Protein AF-A0A919ZD95-F1 (afdb_monomer)

Sequence (129 aa):
MSDLFKKAVSLGLGLTLVSKEKVESVVGDLVKRGELAPSESKALIDKLMERGNEEQTSFKKMIEGQVEKVLIDLGVPTKTDVNRLNMRIEELEQKLSALEASQPAKQPETPILTSTPEIEQPPKGNEIE

pLDDT: mean 77.45, std 17.86, range [36.59, 94.5]

Foldseek 3Di:
DVVVVVVVVVVVVVVVPPDLVVLLVVLVVCVVVVVDPPVCSVVVSVVCVVVVVVVVVVVVVVVVVVVVVVCVVVVNDDPVRVVVVVVVVVVVVVVVVVVVVVDPPPDPDDDDDDDDDDDDDDDDDDDDD

Mean predicted aligned error: 15.97 Å

Structure (mmCIF, N/CA/C/O backbone):
data_AF-A0A919ZD95-F1
#
_entry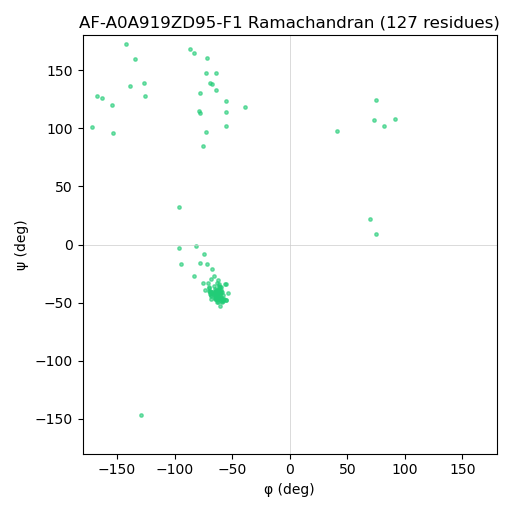.id   AF-A0A919ZD95-F1
#
loop_
_atom_site.group_PDB
_atom_site.id
_atom_site.type_symbol
_atom_site.label_atom_id
_atom_site.label_alt_id
_atom_site.label_comp_id
_atom_site.label_asym_id
_atom_site.label_entity_id
_atom_site.label_seq_id
_atom_site.pdbx_PDB_ins_code
_atom_site.Cartn_x
_atom_site.Cartn_y
_atom_site.Cartn_z
_atom_site.occupancy
_atom_site.B_iso_or_equiv
_atom_site.auth_seq_id
_atom_site.auth_comp_id
_atom_site.auth_asym_id
_atom_site.auth_atom_id
_atom_site.pdbx_PDB_model_num
ATOM 1 N N . MET A 1 1 ? -9.936 -24.433 -4.728 1.00 61.66 1 MET A N 1
ATOM 2 C CA . MET A 1 1 ? -9.935 -23.110 -4.056 1.00 61.66 1 MET A CA 1
ATOM 3 C C . MET A 1 1 ? -8.587 -22.800 -3.396 1.00 61.66 1 MET A C 1
ATOM 5 O O . MET A 1 1 ? -8.028 -21.750 -3.678 1.00 61.66 1 MET A O 1
ATOM 9 N N . SER A 1 2 ? -8.018 -23.703 -2.586 1.00 79.69 2 SER A N 1
ATOM 10 C CA . SER A 1 2 ? -6.726 -23.504 -1.893 1.00 79.69 2 SER A CA 1
ATOM 11 C C . SER A 1 2 ? -5.523 -23.265 -2.820 1.00 79.69 2 SER A C 1
ATOM 13 O O . SER A 1 2 ? -4.672 -22.440 -2.499 1.00 79.69 2 SER A O 1
ATOM 15 N N . ASP A 1 3 ? -5.458 -23.923 -3.981 1.00 84.81 3 ASP A N 1
ATOM 16 C CA . ASP A 1 3 ? -4.353 -23.731 -4.936 1.00 84.81 3 ASP A CA 1
ATOM 17 C C . ASP A 1 3 ? -4.338 -22.353 -5.594 1.00 84.81 3 ASP A C 1
ATOM 19 O O . ASP A 1 3 ? -3.269 -21.845 -5.926 1.00 84.81 3 ASP A O 1
ATOM 23 N N . LEU A 1 4 ? -5.504 -21.724 -5.759 1.00 84.38 4 LEU A N 1
ATOM 24 C CA . LEU A 1 4 ? -5.596 -20.383 -6.331 1.00 84.38 4 LEU A CA 1
ATOM 25 C C . LEU A 1 4 ? -5.111 -19.336 -5.326 1.00 84.38 4 LEU A C 1
ATOM 27 O O . LEU A 1 4 ? -4.375 -18.433 -5.701 1.00 84.38 4 LEU A O 1
ATOM 31 N N . PHE A 1 5 ? -5.435 -19.517 -4.041 1.00 84.56 5 PHE A N 1
ATOM 32 C CA . PHE A 1 5 ? -4.903 -18.693 -2.954 1.00 84.56 5 PHE A CA 1
ATOM 33 C C . PHE A 1 5 ? -3.389 -18.871 -2.799 1.00 84.56 5 PHE A C 1
ATOM 35 O O . PHE A 1 5 ? -2.662 -17.887 -2.753 1.00 84.56 5 PHE A O 1
ATOM 42 N N . LYS A 1 6 ? -2.887 -20.114 -2.805 1.00 81.81 6 LYS A N 1
ATOM 43 C CA . LYS A 1 6 ? -1.439 -20.380 -2.767 1.00 81.81 6 LYS A CA 1
ATOM 44 C C . LYS A 1 6 ? -0.723 -19.757 -3.961 1.00 81.81 6 LYS A C 1
ATOM 46 O O . LYS A 1 6 ? 0.263 -19.064 -3.758 1.00 81.81 6 LYS A O 1
ATOM 51 N N . LYS A 1 7 ? -1.241 -19.929 -5.185 1.00 79.62 7 LYS A N 1
ATOM 52 C CA . LYS A 1 7 ? -0.687 -19.275 -6.381 1.00 79.62 7 LYS A CA 1
ATOM 53 C C . LYS A 1 7 ? -0.748 -17.755 -6.286 1.00 79.62 7 LYS A C 1
ATOM 55 O O . LYS A 1 7 ? 0.229 -17.116 -6.650 1.00 79.62 7 LYS A O 1
ATOM 60 N N . ALA A 1 8 ? -1.839 -17.182 -5.781 1.00 81.56 8 ALA A N 1
ATOM 61 C CA . ALA A 1 8 ? -1.962 -15.740 -5.583 1.00 81.56 8 ALA A CA 1
ATOM 62 C C . ALA A 1 8 ? -0.948 -15.216 -4.557 1.00 81.56 8 ALA A C 1
ATOM 64 O O . ALA A 1 8 ? -0.327 -14.190 -4.800 1.00 81.56 8 ALA A O 1
ATOM 65 N N . VAL A 1 9 ? -0.711 -15.942 -3.461 1.00 80.38 9 VAL A N 1
ATOM 66 C CA . VAL A 1 9 ? 0.317 -15.599 -2.466 1.00 80.38 9 VAL A CA 1
ATOM 67 C C . VAL A 1 9 ? 1.722 -15.768 -3.047 1.00 80.38 9 VAL A C 1
ATOM 69 O O . VAL A 1 9 ? 2.543 -14.875 -2.890 1.00 80.38 9 VAL A O 1
ATOM 72 N N . SER A 1 10 ? 2.015 -16.853 -3.768 1.00 77.62 10 SER A N 1
ATOM 73 C CA . SER A 1 10 ? 3.322 -17.066 -4.411 1.00 77.62 10 SER A CA 1
ATOM 74 C C . SER A 1 10 ? 3.621 -16.030 -5.500 1.00 77.62 10 SER A C 1
ATOM 76 O O . SER A 1 10 ? 4.748 -15.550 -5.594 1.00 77.62 10 SER A O 1
ATOM 78 N N . LEU A 1 11 ? 2.617 -15.657 -6.301 1.00 79.31 11 LEU A N 1
ATOM 79 C CA . LEU A 1 11 ? 2.719 -14.581 -7.289 1.00 79.31 11 LEU A CA 1
ATOM 80 C C . LEU A 1 11 ? 2.830 -13.213 -6.611 1.00 79.31 11 LEU A C 1
ATOM 82 O O . LEU A 1 11 ? 3.642 -12.396 -7.033 1.00 79.31 11 LEU A O 1
ATOM 86 N N . GLY A 1 12 ? 2.067 -12.987 -5.540 1.00 73.50 12 GLY A N 1
ATOM 87 C CA . GLY A 1 12 ? 2.124 -11.774 -4.729 1.00 73.50 12 GLY A CA 1
ATOM 88 C C . GLY A 1 12 ? 3.507 -11.563 -4.121 1.00 73.50 12 GLY A C 1
ATOM 89 O O . GLY A 1 12 ? 4.095 -10.508 -4.316 1.00 73.50 12 GLY A O 1
ATOM 90 N N . LEU A 1 13 ? 4.081 -12.593 -3.496 1.00 71.44 13 LEU A N 1
ATOM 91 C CA . LEU A 1 13 ? 5.436 -12.560 -2.934 1.00 71.44 13 LEU A CA 1
ATOM 92 C C . LEU A 1 13 ? 6.520 -12.332 -4.005 1.00 71.44 13 LEU A C 1
ATOM 94 O O . LEU A 1 13 ? 7.545 -11.717 -3.719 1.00 71.44 13 LEU A O 1
ATOM 98 N N . GLY A 1 14 ? 6.294 -12.797 -5.239 1.00 66.75 14 GLY A N 1
ATOM 99 C CA . GLY A 1 14 ? 7.192 -12.557 -6.373 1.00 66.75 14 GLY A CA 1
ATOM 100 C C . GLY A 1 14 ? 7.103 -11.140 -6.955 1.00 66.75 14 GLY A C 1
ATOM 101 O O . GLY A 1 14 ? 8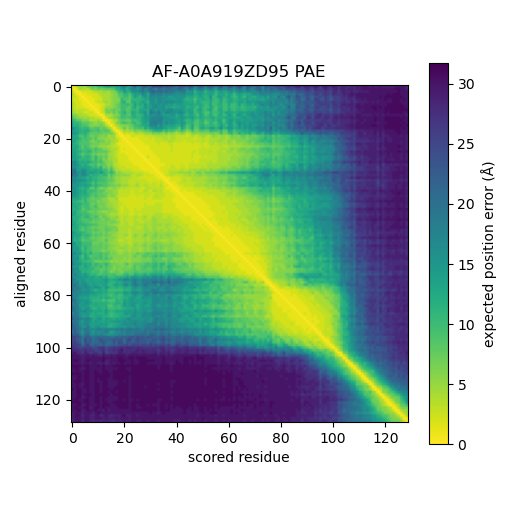.116 -10.602 -7.395 1.00 66.75 14 GLY A O 1
ATOM 102 N N . LEU A 1 15 ? 5.918 -10.519 -6.935 1.00 66.81 15 LEU A N 1
ATOM 103 C CA . LEU A 1 15 ? 5.692 -9.154 -7.432 1.00 66.81 15 LEU A CA 1
ATOM 104 C C . LEU A 1 15 ? 6.053 -8.070 -6.409 1.00 66.81 15 LEU A C 1
ATOM 106 O O . LEU A 1 15 ? 6.418 -6.965 -6.799 1.00 66.81 15 LEU A O 1
ATOM 110 N N . THR A 1 16 ? 5.984 -8.362 -5.110 1.00 65.88 16 THR A N 1
ATOM 111 C CA . THR A 1 16 ? 6.324 -7.385 -4.061 1.00 65.88 16 THR A CA 1
ATOM 112 C C . THR A 1 16 ? 7.822 -7.105 -3.955 1.00 65.88 16 THR A C 1
ATOM 114 O O . THR A 1 16 ? 8.208 -6.107 -3.358 1.00 65.88 16 THR A O 1
ATOM 117 N N . LEU A 1 17 ? 8.671 -7.968 -4.527 1.00 62.28 17 LEU A N 1
ATOM 118 C CA . LEU A 1 17 ? 10.131 -7.866 -4.451 1.00 62.28 17 LEU A CA 1
ATOM 119 C C . LEU A 1 17 ? 10.763 -7.174 -5.674 1.00 62.28 17 LEU A C 1
ATOM 121 O O . LEU A 1 17 ? 11.882 -7.500 -6.076 1.00 62.28 17 LEU A O 1
ATOM 125 N N . VAL A 1 18 ? 10.063 -6.220 -6.293 1.00 70.81 18 VAL A N 1
ATOM 126 C CA . VAL A 1 18 ? 10.685 -5.337 -7.291 1.00 70.81 18 VAL A CA 1
ATOM 127 C C . VAL A 1 18 ? 11.550 -4.322 -6.544 1.00 70.81 18 VAL A C 1
ATOM 129 O O . VAL A 1 18 ? 11.105 -3.235 -6.188 1.00 70.81 18 VAL A O 1
ATOM 132 N N . SER A 1 19 ? 12.786 -4.720 -6.242 1.00 78.88 19 SER A N 1
ATOM 133 C CA . SER A 1 19 ? 13.797 -3.836 -5.665 1.00 78.88 19 SER A CA 1
ATOM 134 C C . SER A 1 19 ? 14.492 -3.021 -6.753 1.00 78.88 19 SER A C 1
ATOM 136 O O . SER A 1 19 ? 14.441 -3.356 -7.944 1.00 78.88 19 SER A O 1
ATOM 138 N N . LYS A 1 20 ? 15.200 -1.968 -6.335 1.00 85.31 20 LYS A N 1
ATOM 139 C CA . LYS A 1 20 ? 16.034 -1.164 -7.230 1.00 85.31 20 LYS A CA 1
ATOM 140 C C . LYS A 1 20 ? 17.020 -2.038 -8.010 1.00 85.31 20 LYS A C 1
ATOM 142 O O . LYS A 1 20 ? 17.131 -1.870 -9.220 1.00 85.31 20 LYS A O 1
ATOM 147 N N . GLU A 1 21 ? 17.650 -3.028 -7.365 1.00 85.12 21 GLU A N 1
ATOM 148 C CA . GLU A 1 21 ? 18.580 -3.944 -8.044 1.00 85.12 21 GLU A CA 1
ATOM 149 C C . GLU A 1 21 ? 17.901 -4.733 -9.169 1.00 85.12 21 GLU A C 1
ATOM 151 O O . GLU A 1 21 ? 18.504 -4.988 -10.212 1.00 85.12 21 GLU A O 1
ATOM 156 N N . LYS A 1 22 ? 16.631 -5.120 -8.988 1.00 87.88 22 LYS A N 1
ATOM 157 C CA . LYS A 1 22 ? 15.891 -5.852 -10.018 1.00 87.88 22 LYS A CA 1
ATOM 158 C C . LYS A 1 22 ? 15.607 -4.969 -11.231 1.00 87.88 22 LYS A C 1
ATOM 160 O O . LYS A 1 22 ? 15.763 -5.431 -12.360 1.00 87.88 22 LYS A O 1
ATOM 165 N N . VAL A 1 23 ? 15.229 -3.712 -11.000 1.00 88.88 23 VAL A N 1
ATOM 166 C CA . VAL A 1 23 ? 15.011 -2.722 -12.067 1.00 88.88 23 VAL A CA 1
ATOM 167 C C . VAL A 1 23 ? 16.321 -2.436 -12.801 1.00 88.88 23 VAL A C 1
ATOM 169 O O . VAL A 1 23 ? 16.358 -2.503 -14.028 1.00 88.88 23 VAL A O 1
ATOM 172 N N . GLU A 1 24 ? 17.411 -2.209 -12.066 1.00 90.50 24 GLU A N 1
ATOM 173 C CA . GLU A 1 24 ? 18.748 -1.993 -12.630 1.00 90.50 24 GLU A CA 1
ATOM 174 C C . GLU A 1 24 ? 19.213 -3.184 -13.478 1.00 90.50 24 GLU A C 1
ATOM 176 O O . GLU A 1 24 ? 19.743 -2.986 -14.571 1.00 90.50 24 GLU A O 1
ATOM 181 N N . SER A 1 25 ? 18.963 -4.420 -13.032 1.00 90.62 25 SER A N 1
ATOM 182 C CA . SER A 1 25 ? 19.292 -5.629 -13.797 1.00 90.62 25 SER A CA 1
ATOM 183 C C . SER A 1 25 ? 18.521 -5.706 -15.114 1.00 90.62 25 SER A C 1
ATOM 185 O O . SER A 1 25 ? 19.123 -5.974 -16.151 1.00 90.62 25 SER A O 1
ATOM 187 N N . VAL A 1 26 ? 17.205 -5.471 -15.092 1.00 91.19 26 VAL A N 1
ATOM 188 C CA . VAL A 1 26 ? 16.363 -5.548 -16.298 1.00 91.19 26 VAL A CA 1
ATOM 189 C C . VAL A 1 26 ? 16.760 -4.461 -17.294 1.00 91.19 26 VAL A C 1
ATOM 191 O O . VAL A 1 26 ? 16.975 -4.753 -18.468 1.00 91.19 26 VAL A O 1
ATOM 194 N N . VAL A 1 27 ? 16.923 -3.220 -16.827 1.00 93.06 27 VAL A N 1
ATOM 195 C CA . VAL A 1 27 ? 17.361 -2.106 -17.681 1.00 93.06 27 VAL A CA 1
ATOM 196 C C . VAL A 1 27 ? 18.780 -2.348 -18.207 1.00 93.06 27 VAL A C 1
ATOM 198 O O . VAL A 1 27 ? 19.055 -2.097 -19.378 1.00 93.06 27 VAL A O 1
ATOM 201 N N . GLY A 1 28 ? 19.674 -2.900 -17.384 1.00 93.19 28 GLY A N 1
ATOM 202 C CA . GLY A 1 28 ? 21.022 -3.283 -17.797 1.00 93.19 28 GLY A CA 1
ATOM 203 C C . GLY A 1 28 ? 21.036 -4.346 -18.896 1.00 93.19 28 GLY A C 1
ATOM 204 O O . GLY A 1 28 ? 21.858 -4.274 -19.809 1.00 93.19 28 GLY A O 1
ATOM 205 N N . ASP A 1 29 ? 20.110 -5.303 -18.864 1.00 94.06 29 ASP A N 1
ATOM 206 C CA . ASP A 1 29 ? 19.985 -6.313 -19.916 1.00 94.06 29 ASP A CA 1
ATOM 207 C C . ASP A 1 29 ? 19.443 -5.726 -21.229 1.00 94.06 29 ASP A C 1
ATOM 209 O O . ASP A 1 29 ? 19.897 -6.132 -22.300 1.00 94.06 29 ASP A O 1
ATOM 213 N N . LEU A 1 30 ? 18.566 -4.715 -21.169 1.00 93.50 30 LEU A N 1
ATOM 214 C CA . LEU A 1 30 ? 18.146 -3.943 -22.350 1.00 93.50 30 LEU A CA 1
ATOM 215 C C . LEU A 1 30 ? 19.329 -3.200 -22.988 1.00 93.50 30 LEU A C 1
ATOM 217 O O . LEU A 1 30 ? 19.473 -3.197 -24.211 1.00 93.50 30 LEU A O 1
ATOM 221 N N . VAL A 1 31 ? 20.219 -2.630 -22.171 1.00 94.44 31 VAL A N 1
ATOM 222 C CA . VAL A 1 31 ? 21.442 -1.980 -22.668 1.00 94.44 31 VAL A CA 1
ATOM 223 C C . VAL A 1 31 ? 22.377 -2.992 -23.327 1.00 94.44 31 VAL A C 1
ATOM 225 O O . VAL A 1 31 ? 22.874 -2.747 -24.425 1.00 94.44 31 VAL A O 1
ATOM 228 N N . LYS A 1 32 ? 22.595 -4.159 -22.704 1.00 94.38 32 LYS A N 1
ATOM 229 C CA . LYS A 1 32 ? 23.439 -5.227 -23.280 1.00 94.38 32 LYS A CA 1
ATOM 230 C C . LYS A 1 32 ? 22.899 -5.749 -24.609 1.00 94.38 32 LYS A C 1
ATOM 232 O O . LYS A 1 32 ? 23.681 -6.128 -25.475 1.00 94.38 32 LYS A O 1
ATOM 237 N N . ARG A 1 33 ? 21.575 -5.782 -24.763 1.00 94.50 33 ARG A N 1
ATOM 238 C CA . ARG A 1 33 ? 20.899 -6.162 -26.010 1.00 94.50 33 ARG A CA 1
ATOM 239 C C . ARG A 1 33 ? 20.958 -5.080 -27.089 1.00 94.50 33 ARG A C 1
ATOM 241 O O . ARG A 1 33 ? 20.573 -5.352 -28.219 1.00 94.50 33 ARG A O 1
ATOM 248 N N . GLY A 1 34 ? 21.446 -3.883 -26.759 1.00 91.88 34 GLY A N 1
ATOM 249 C CA . GLY A 1 34 ? 21.480 -2.736 -27.666 1.00 91.88 34 GLY A CA 1
ATOM 250 C C . GLY A 1 34 ? 20.113 -2.081 -27.877 1.00 91.88 34 GLY A C 1
ATOM 251 O O . GLY A 1 34 ? 19.990 -1.205 -28.725 1.00 91.88 34 GLY A O 1
ATOM 252 N N . GLU A 1 35 ? 19.095 -2.482 -27.109 1.00 91.56 35 GLU A N 1
ATOM 253 C CA . GLU A 1 35 ? 17.743 -1.911 -27.164 1.00 91.56 35 GLU A CA 1
ATOM 254 C C . GLU A 1 35 ? 17.656 -0.567 -26.431 1.00 91.56 35 GLU A C 1
ATOM 256 O O . GLU A 1 35 ? 16.701 0.184 -26.622 1.00 91.56 35 GLU A O 1
ATOM 261 N N . LEU A 1 36 ? 18.651 -0.255 -25.595 1.00 92.62 36 LEU A N 1
ATOM 262 C CA . LEU A 1 36 ? 18.721 0.989 -24.846 1.00 92.62 36 LEU A CA 1
ATOM 263 C C . LEU A 1 36 ? 20.143 1.550 -24.820 1.00 92.62 36 LEU A C 1
ATOM 265 O O . LEU A 1 36 ? 21.107 0.824 -24.568 1.00 92.62 36 LEU A O 1
ATOM 269 N N . ALA A 1 37 ? 20.283 2.860 -25.020 1.00 92.62 37 ALA A N 1
ATOM 270 C CA . ALA A 1 37 ? 21.579 3.508 -24.907 1.00 92.62 37 ALA A CA 1
ATOM 271 C C . ALA A 1 37 ? 22.061 3.519 -23.439 1.00 92.62 37 ALA A C 1
ATOM 273 O O . ALA A 1 37 ? 21.283 3.831 -22.530 1.00 92.62 37 ALA A O 1
ATOM 274 N N . PRO A 1 38 ? 23.358 3.274 -23.167 1.00 89.12 38 PRO A N 1
ATOM 275 C CA . PRO A 1 38 ? 23.902 3.341 -21.809 1.00 89.12 38 PRO A CA 1
ATOM 276 C C . PRO A 1 38 ? 23.647 4.690 -21.122 1.00 89.12 38 PRO A C 1
ATOM 278 O O . PRO A 1 38 ? 23.404 4.731 -19.916 1.00 89.12 38 PRO A O 1
ATOM 281 N N . SER A 1 39 ? 23.647 5.784 -21.889 1.00 89.62 39 SER A N 1
ATOM 282 C CA . SER A 1 39 ? 23.355 7.142 -21.414 1.00 89.62 39 SER A CA 1
ATOM 283 C C . SER A 1 39 ? 21.914 7.327 -20.932 1.00 89.62 39 SER A C 1
ATOM 285 O O . SER A 1 39 ? 21.670 8.163 -20.068 1.00 89.62 39 SER A O 1
ATOM 287 N N . GLU A 1 40 ? 20.969 6.547 -21.456 1.00 91.38 40 GLU A N 1
ATOM 288 C CA . GLU A 1 40 ? 19.537 6.655 -21.145 1.00 91.38 40 GLU A CA 1
ATOM 289 C C . GLU A 1 40 ? 19.100 5.697 -20.027 1.00 91.38 40 GLU A C 1
ATOM 291 O O . GLU A 1 40 ? 18.056 5.896 -19.406 1.00 91.38 40 GLU A O 1
ATOM 296 N N . SER A 1 41 ? 19.922 4.689 -19.720 1.00 90.50 41 SER A N 1
ATOM 297 C CA . SER A 1 41 ? 19.639 3.661 -18.710 1.00 90.50 41 SER A CA 1
ATOM 298 C C . SER A 1 41 ? 19.313 4.231 -17.328 1.00 90.50 41 SER A C 1
ATOM 300 O O . SER A 1 41 ? 18.297 3.872 -16.734 1.00 90.50 41 SER A O 1
ATOM 302 N N . LYS A 1 42 ? 20.129 5.171 -16.838 1.00 90.81 42 LYS A N 1
ATOM 303 C CA . LYS A 1 42 ? 19.934 5.808 -15.529 1.00 90.81 42 LYS A CA 1
ATOM 304 C C . LYS A 1 42 ? 18.627 6.593 -15.464 1.00 90.81 42 LYS A C 1
ATOM 306 O O . LYS A 1 42 ? 17.857 6.403 -14.533 1.00 90.81 42 LYS A O 1
ATOM 311 N N . ALA A 1 43 ? 18.341 7.395 -16.491 1.00 92.44 43 ALA A N 1
ATOM 312 C CA . ALA A 1 43 ? 17.116 8.188 -16.556 1.00 92.44 43 ALA A CA 1
ATOM 313 C C . ALA A 1 43 ? 15.855 7.306 -16.560 1.00 92.44 43 ALA A C 1
ATOM 315 O O . ALA A 1 43 ? 14.844 7.656 -15.954 1.00 92.44 43 ALA A O 1
ATOM 316 N N . LEU A 1 44 ? 15.915 6.141 -17.212 1.00 93.00 44 LEU A N 1
ATOM 317 C CA . LEU A 1 44 ? 14.832 5.157 -17.193 1.00 93.00 44 LEU A CA 1
ATOM 318 C C . LEU A 1 44 ? 14.646 4.512 -15.821 1.00 93.00 44 LEU A C 1
ATOM 320 O O . LEU A 1 44 ? 13.508 4.389 -15.373 1.00 93.00 44 LEU A O 1
ATOM 324 N N . ILE A 1 45 ? 15.737 4.129 -15.153 1.00 91.94 45 ILE A N 1
ATOM 325 C CA . ILE A 1 45 ? 15.689 3.574 -13.793 1.00 91.94 45 ILE A CA 1
ATOM 326 C C . ILE A 1 45 ? 15.053 4.586 -12.837 1.00 91.94 45 ILE A C 1
ATOM 328 O O . ILE A 1 45 ? 14.110 4.236 -12.130 1.00 91.94 45 ILE A O 1
ATOM 332 N N . ASP A 1 46 ? 15.514 5.836 -12.859 1.00 91.44 46 ASP A N 1
ATOM 333 C CA . ASP A 1 46 ? 15.006 6.889 -11.976 1.00 91.44 46 ASP A CA 1
ATOM 334 C C . ASP A 1 46 ? 13.514 7.148 -12.226 1.00 91.44 46 ASP A C 1
ATOM 336 O O . ASP A 1 46 ? 12.717 7.142 -11.290 1.00 91.44 46 ASP A O 1
ATOM 340 N N . LYS A 1 47 ? 13.103 7.244 -13.497 1.00 91.88 47 LYS A N 1
ATOM 341 C CA . LYS A 1 47 ? 11.694 7.425 -13.880 1.00 91.88 47 LYS A CA 1
ATOM 342 C C . LYS A 1 47 ? 10.803 6.252 -13.458 1.00 91.88 47 LYS A C 1
ATOM 344 O O . LYS A 1 47 ? 9.656 6.462 -13.063 1.00 91.88 47 LYS A O 1
ATOM 349 N N . LEU A 1 48 ? 11.299 5.017 -13.567 1.00 90.69 48 LEU A N 1
ATOM 350 C CA . LEU A 1 48 ? 10.578 3.816 -13.130 1.00 90.69 48 LEU A CA 1
ATOM 351 C C . LEU A 1 48 ? 10.424 3.783 -11.607 1.00 90.69 48 LEU A C 1
ATOM 353 O O . LEU A 1 48 ? 9.353 3.431 -11.117 1.00 90.69 48 LEU A O 1
ATOM 357 N N . MET A 1 49 ? 11.465 4.173 -10.870 1.00 88.56 49 MET A N 1
ATOM 358 C CA . MET A 1 49 ? 11.439 4.233 -9.407 1.00 88.56 49 MET A CA 1
ATOM 359 C C . MET A 1 49 ? 10.500 5.330 -8.902 1.00 88.56 49 MET A C 1
ATOM 361 O O . MET A 1 49 ? 9.680 5.068 -8.025 1.00 88.56 49 MET A O 1
ATOM 365 N N . GLU A 1 50 ? 10.580 6.533 -9.472 1.00 90.50 50 GLU A N 1
ATOM 366 C CA . GLU A 1 50 ? 9.726 7.666 -9.103 1.00 90.50 50 GLU A CA 1
ATOM 367 C C . GLU A 1 50 ? 8.249 7.340 -9.342 1.00 90.50 50 GLU A C 1
ATOM 369 O O . GLU A 1 50 ? 7.440 7.374 -8.411 1.00 90.50 50 GLU A O 1
ATOM 374 N N . ARG A 1 51 ? 7.916 6.891 -10.558 1.00 89.94 51 ARG A N 1
ATOM 375 C CA . ARG A 1 51 ? 6.547 6.490 -10.896 1.00 89.94 51 ARG A CA 1
ATOM 376 C C . ARG A 1 51 ? 6.073 5.304 -10.061 1.00 89.94 51 ARG A C 1
ATO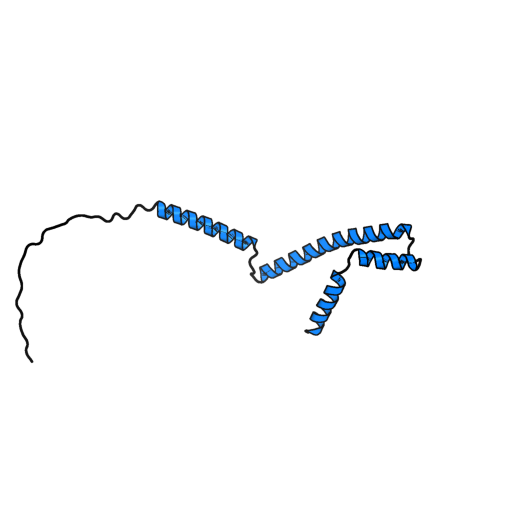M 378 O O . ARG A 1 51 ? 4.928 5.281 -9.623 1.00 89.94 51 ARG A O 1
ATOM 385 N N . GLY A 1 52 ? 6.943 4.325 -9.820 1.00 88.19 52 GLY A N 1
ATOM 386 C CA . GLY A 1 52 ? 6.629 3.177 -8.973 1.00 88.19 52 GLY A CA 1
ATOM 387 C C . GLY A 1 52 ? 6.262 3.592 -7.549 1.00 88.19 52 GLY A C 1
ATOM 388 O O . GLY A 1 52 ? 5.306 3.061 -6.990 1.00 88.19 52 GLY A O 1
ATOM 389 N N . ASN A 1 53 ? 6.967 4.571 -6.981 1.00 86.19 53 ASN A N 1
ATOM 390 C CA . ASN A 1 53 ? 6.717 5.065 -5.628 1.00 86.19 53 ASN A CA 1
ATOM 391 C C . ASN A 1 53 ? 5.392 5.850 -5.517 1.00 86.19 53 ASN A C 1
ATOM 393 O O . ASN A 1 53 ? 4.638 5.681 -4.552 1.00 86.19 53 ASN A O 1
ATOM 397 N N . GLU A 1 54 ? 5.071 6.676 -6.517 1.00 88.88 54 GLU A N 1
ATOM 398 C CA . GLU A 1 54 ? 3.787 7.392 -6.592 1.00 88.88 54 GLU A CA 1
ATOM 399 C C . GLU A 1 54 ? 2.595 6.429 -6.711 1.00 88.88 54 GLU A C 1
ATOM 401 O O . GLU A 1 54 ? 1.609 6.542 -5.968 1.00 88.88 54 GLU A O 1
ATOM 406 N N . GLU A 1 55 ? 2.704 5.444 -7.605 1.00 88.38 55 GLU A N 1
ATOM 407 C CA . GLU A 1 55 ? 1.685 4.410 -7.810 1.00 88.38 55 GLU A CA 1
ATOM 408 C C . GLU A 1 55 ? 1.539 3.529 -6.564 1.00 88.38 55 GLU A C 1
ATOM 410 O O . GLU A 1 55 ? 0.422 3.268 -6.117 1.00 88.38 55 GLU A O 1
ATOM 415 N N . GLN A 1 56 ? 2.650 3.134 -5.932 1.00 86.88 56 GLN A N 1
ATOM 416 C CA . GLN A 1 56 ? 2.632 2.358 -4.691 1.00 86.88 56 GLN A CA 1
ATOM 417 C C . GLN A 1 56 ? 1.917 3.115 -3.567 1.00 86.88 56 GLN A C 1
ATOM 419 O O . GLN A 1 56 ? 1.115 2.524 -2.843 1.00 86.88 56 GLN A O 1
ATOM 424 N N . THR A 1 57 ? 2.164 4.419 -3.430 1.00 88.31 57 THR A N 1
ATOM 425 C CA . THR A 1 57 ? 1.505 5.251 -2.414 1.00 88.31 57 THR A CA 1
ATOM 426 C C . THR A 1 57 ? -0.002 5.332 -2.651 1.00 88.31 57 THR A C 1
ATOM 428 O O . THR A 1 57 ? -0.791 5.183 -1.714 1.00 88.31 57 THR A O 1
ATOM 431 N N . SER A 1 58 ? -0.416 5.544 -3.899 1.00 89.81 58 SER A N 1
ATOM 432 C CA . SER A 1 58 ? -1.832 5.617 -4.278 1.00 89.81 58 SER A CA 1
ATOM 433 C C . SER A 1 58 ? -2.538 4.274 -4.084 1.00 89.81 58 SER A C 1
ATOM 435 O O . SER A 1 58 ? -3.626 4.214 -3.507 1.00 89.81 58 SER A O 1
ATOM 437 N N . PHE A 1 59 ? -1.881 3.184 -4.479 1.00 89.12 59 PHE A N 1
ATOM 438 C CA . PHE A 1 59 ? -2.363 1.821 -4.284 1.00 89.12 59 PHE A CA 1
ATOM 439 C C . PHE A 1 59 ? -2.493 1.460 -2.799 1.00 89.12 59 PHE A C 1
ATOM 441 O O . PHE A 1 59 ? -3.519 0.924 -2.383 1.00 89.12 59 PHE A O 1
ATOM 448 N N . LYS A 1 60 ? -1.502 1.823 -1.974 1.00 88.38 60 LYS A N 1
ATOM 449 C CA . LYS A 1 60 ? -1.542 1.638 -0.516 1.00 88.38 60 LYS A CA 1
ATOM 450 C C . LYS A 1 60 ? -2.741 2.352 0.103 1.00 88.38 60 LYS A C 1
ATOM 452 O O . LYS A 1 60 ? -3.482 1.718 0.845 1.00 88.38 60 LYS A O 1
ATOM 457 N N . LYS A 1 61 ? -2.989 3.615 -0.262 1.00 92.38 61 LYS A N 1
ATOM 458 C CA . LYS A 1 61 ? -4.167 4.373 0.206 1.00 92.38 61 LYS A CA 1
ATOM 459 C C . LYS A 1 61 ? -5.485 3.720 -0.211 1.00 92.38 61 LYS A C 1
ATOM 461 O O . LYS A 1 61 ? -6.419 3.665 0.584 1.00 92.38 61 LYS A O 1
ATOM 466 N N . MET A 1 62 ? -5.566 3.224 -1.446 1.00 91.94 62 MET A N 1
ATOM 467 C CA . MET A 1 62 ? -6.757 2.525 -1.935 1.00 91.94 62 MET A CA 1
ATOM 468 C C . MET A 1 62 ? -7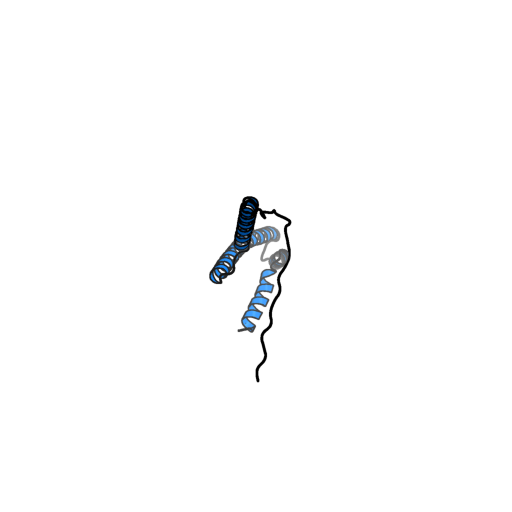.023 1.248 -1.131 1.00 91.94 62 MET A C 1
ATOM 470 O O . MET A 1 62 ? -8.155 1.026 -0.704 1.00 91.94 62 MET A O 1
ATOM 474 N N . ILE A 1 63 ? -5.989 0.434 -0.893 1.00 90.69 63 ILE A N 1
ATOM 475 C CA . ILE A 1 63 ? -6.104 -0.777 -0.070 1.00 90.69 63 ILE A CA 1
ATOM 476 C C . ILE A 1 63 ? -6.496 -0.421 1.359 1.00 90.69 63 ILE A C 1
ATOM 478 O O . ILE A 1 63 ? -7.430 -1.019 1.882 1.00 90.69 63 ILE A O 1
ATOM 482 N N . GLU A 1 64 ? -5.811 0.537 1.984 1.00 89.88 64 GLU A N 1
ATOM 483 C CA . GLU A 1 64 ? -6.097 0.966 3.355 1.00 89.88 64 GLU A CA 1
ATOM 484 C C . GLU A 1 64 ? -7.559 1.397 3.501 1.00 89.88 64 GLU A C 1
ATOM 486 O O . GLU A 1 64 ? -8.245 0.887 4.382 1.00 89.88 64 GLU A O 1
ATOM 491 N N . GLY A 1 65 ? -8.072 2.226 2.587 1.00 89.19 65 GLY A N 1
ATOM 492 C CA . GLY A 1 65 ? -9.474 2.648 2.613 1.00 89.19 65 GLY A CA 1
ATOM 493 C C . GLY A 1 65 ? -10.467 1.506 2.363 1.00 89.19 65 GLY A C 1
ATOM 494 O O . GLY A 1 65 ? -11.543 1.479 2.959 1.00 89.19 65 GLY A O 1
ATOM 495 N N . GLN A 1 66 ? -10.125 0.539 1.505 1.00 89.81 66 GLN A N 1
ATOM 496 C CA . GLN A 1 66 ? -10.979 -0.628 1.269 1.00 89.81 66 GLN A CA 1
ATOM 497 C C . GLN A 1 66 ? -11.015 -1.552 2.492 1.00 89.81 66 GLN A C 1
ATOM 499 O O . GLN A 1 66 ? -12.082 -2.031 2.870 1.00 89.81 66 GLN A O 1
ATOM 504 N N . VAL A 1 67 ? -9.861 -1.788 3.117 1.00 89.25 67 VAL A N 1
ATOM 505 C CA . VAL A 1 67 ? -9.748 -2.582 4.344 1.00 89.25 67 VAL A CA 1
ATOM 506 C C . VAL A 1 67 ? -10.480 -1.889 5.487 1.00 89.25 67 VAL A C 1
ATOM 508 O O . VAL A 1 67 ? -11.243 -2.545 6.186 1.00 89.25 67 VAL A O 1
ATOM 511 N N . GLU A 1 68 ? -10.316 -0.575 5.645 1.00 86.38 68 GLU A N 1
ATOM 512 C CA . GLU A 1 68 ? -11.019 0.213 6.659 1.00 86.38 68 GLU A CA 1
ATOM 513 C C . GLU A 1 68 ? -12.540 0.080 6.521 1.00 86.38 68 GLU A C 1
ATOM 515 O O . GLU A 1 68 ? -13.210 -0.234 7.502 1.00 86.38 68 GLU A O 1
ATOM 520 N N . LYS A 1 69 ? -13.088 0.209 5.304 1.00 86.69 69 LYS A N 1
ATOM 521 C CA . LYS A 1 69 ? -14.525 -0.011 5.058 1.00 86.69 69 LYS A CA 1
ATOM 522 C C . LYS A 1 69 ? -14.982 -1.406 5.467 1.00 86.69 69 LYS A C 1
ATOM 524 O O . LYS A 1 69 ? -15.975 -1.535 6.170 1.00 86.69 69 LYS A O 1
ATOM 529 N N . VAL A 1 70 ? -14.243 -2.441 5.069 1.00 88.31 70 VAL A N 1
ATOM 530 C CA . VAL A 1 70 ? -14.585 -3.829 5.418 1.00 88.31 70 VAL A CA 1
ATOM 531 C C . VAL A 1 70 ? 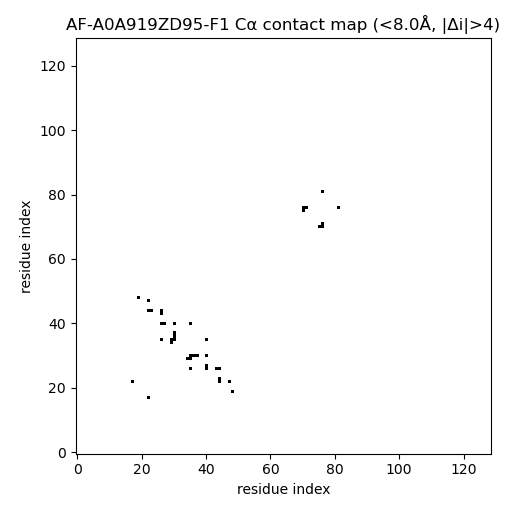-14.530 -4.047 6.931 1.00 88.31 70 VAL A C 1
ATOM 533 O O . VAL A 1 70 ? -15.390 -4.726 7.482 1.00 88.31 70 VAL A O 1
ATOM 536 N N . LEU A 1 71 ? -13.542 -3.472 7.620 1.00 86.12 71 LEU A N 1
ATOM 537 C CA . LEU A 1 71 ? -13.435 -3.561 9.076 1.00 86.12 71 LEU A CA 1
ATOM 538 C C . LEU A 1 71 ? -14.604 -2.858 9.776 1.00 86.12 71 LEU A C 1
ATOM 540 O O . LEU A 1 71 ? -15.150 -3.419 10.726 1.00 86.12 71 LEU A O 1
ATOM 544 N N . ILE A 1 72 ? -15.023 -1.689 9.281 1.00 83.88 72 ILE A N 1
ATOM 545 C CA . ILE A 1 72 ? -16.208 -0.973 9.773 1.00 83.88 72 ILE A CA 1
ATOM 546 C C . ILE A 1 72 ? -17.473 -1.814 9.560 1.00 83.88 72 ILE A C 1
ATOM 548 O O . ILE A 1 72 ? -18.246 -1.987 10.501 1.00 83.88 72 ILE A O 1
ATOM 552 N N . ASP A 1 73 ? -17.657 -2.388 8.368 1.00 85.12 73 ASP A N 1
ATOM 553 C CA . ASP A 1 73 ? -18.821 -3.223 8.037 1.00 85.12 73 ASP A CA 1
ATOM 554 C C . ASP A 1 73 ? -18.888 -4.497 8.900 1.00 85.12 73 ASP A C 1
ATOM 556 O O . ASP A 1 73 ? -19.970 -4.962 9.257 1.00 85.12 73 ASP A O 1
ATOM 560 N N . LEU A 1 74 ? -17.731 -5.051 9.277 1.00 84.06 74 LEU A N 1
ATOM 561 C CA . LEU A 1 74 ? -17.615 -6.196 10.186 1.00 84.06 74 LEU A CA 1
ATOM 562 C C . LEU A 1 74 ? -17.713 -5.809 11.673 1.00 84.06 74 LEU A C 1
ATOM 564 O O . LEU A 1 74 ? -17.637 -6.686 12.535 1.00 84.06 74 LEU A O 1
ATOM 568 N N . GLY A 1 75 ? -17.870 -4.519 11.987 1.00 81.19 75 GLY A N 1
ATOM 569 C CA . GLY A 1 75 ? -17.968 -4.017 13.356 1.00 81.19 75 GLY A CA 1
ATOM 570 C C . GLY A 1 75 ? -16.660 -4.100 14.146 1.00 81.19 75 GLY A C 1
ATOM 571 O O . GLY A 1 75 ? -16.695 -4.117 15.375 1.00 81.19 75 GLY A O 1
ATOM 572 N N . VAL A 1 76 ? -15.509 -4.173 13.469 1.00 83.94 76 VAL A N 1
ATOM 573 C CA . VAL A 1 76 ? -14.195 -4.170 14.118 1.00 83.94 76 VAL A CA 1
ATOM 574 C C . VAL A 1 76 ? -13.852 -2.728 14.510 1.00 83.94 76 VAL A C 1
ATOM 576 O O . VAL A 1 76 ? -13.643 -1.895 13.626 1.00 83.94 76 VAL A O 1
ATOM 579 N N . PRO A 1 77 ? -13.778 -2.397 15.813 1.00 77.56 77 PRO A N 1
ATOM 580 C CA . PRO A 1 77 ? -13.469 -1.042 16.245 1.00 77.56 77 PRO A CA 1
ATOM 581 C C . PRO A 1 77 ? -12.032 -0.671 15.876 1.00 77.56 77 PRO A C 1
ATOM 583 O O . PRO A 1 77 ? -11.096 -1.458 16.051 1.00 77.56 77 PRO A O 1
ATOM 586 N N . THR A 1 78 ? -11.844 0.558 15.395 1.00 82.69 78 THR A N 1
ATOM 587 C CA . THR A 1 78 ? -10.502 1.070 15.114 1.00 82.69 78 THR A CA 1
ATOM 588 C C . THR A 1 78 ? -9.759 1.358 16.420 1.00 82.69 78 THR A C 1
ATOM 590 O O . THR A 1 78 ? -10.358 1.570 17.478 1.00 82.69 78 THR A O 1
ATOM 593 N N . LYS A 1 79 ? -8.424 1.442 16.363 1.00 83.81 79 LYS A N 1
ATOM 594 C CA . LYS A 1 79 ? -7.617 1.865 17.524 1.00 83.81 79 LYS A CA 1
ATOM 595 C C . LYS A 1 79 ? -8.048 3.242 18.051 1.00 83.81 79 LYS A C 1
ATOM 597 O O . LYS A 1 79 ? -8.013 3.484 19.254 1.00 83.81 79 LYS A O 1
ATOM 602 N N . THR A 1 80 ? -8.481 4.128 17.156 1.00 82.69 80 THR A N 1
ATOM 603 C CA . THR A 1 80 ? -9.006 5.455 17.495 1.00 82.69 80 THR A CA 1
ATOM 604 C C . THR A 1 80 ? -10.287 5.359 18.318 1.00 82.69 80 THR A C 1
ATOM 606 O O . THR A 1 80 ? -10.421 6.069 19.315 1.00 82.69 80 THR A O 1
ATOM 609 N N . ASP A 1 81 ? -11.202 4.459 17.951 1.00 82.31 81 ASP A N 1
ATOM 610 C CA . ASP A 1 81 ? -12.437 4.243 18.708 1.00 82.31 81 ASP A CA 1
ATOM 611 C C . ASP A 1 81 ? -12.143 3.737 20.120 1.00 82.31 81 ASP A C 1
ATOM 613 O O . ASP A 1 81 ? -12.686 4.279 21.083 1.00 82.31 81 ASP A O 1
ATOM 617 N N . VAL A 1 82 ? -11.232 2.767 20.255 1.00 87.56 82 VAL A N 1
ATOM 618 C CA . VAL A 1 82 ? -10.801 2.231 21.558 1.00 87.56 82 VAL A CA 1
ATOM 619 C C . VAL A 1 82 ? -10.194 3.328 22.434 1.00 87.56 82 VAL A C 1
ATOM 621 O O . VAL A 1 82 ? -10.562 3.463 23.598 1.00 87.56 82 VAL A O 1
ATOM 624 N N . ASN A 1 83 ? -9.322 4.170 21.876 1.00 89.38 83 ASN A N 1
ATOM 625 C CA . ASN A 1 83 ? -8.742 5.290 22.619 1.00 89.38 83 ASN A CA 1
ATOM 626 C C . ASN A 1 83 ? -9.809 6.296 23.077 1.00 89.38 83 ASN A C 1
ATOM 628 O O . ASN A 1 83 ? -9.768 6.757 24.215 1.00 89.38 83 ASN A O 1
ATOM 632 N N . ARG A 1 84 ? -10.795 6.608 22.223 1.00 90.50 84 ARG A N 1
ATOM 633 C CA . ARG A 1 84 ? -11.915 7.491 22.586 1.00 90.50 84 ARG A CA 1
ATOM 634 C C . ARG A 1 84 ? -12.750 6.908 23.729 1.00 90.50 84 ARG A C 1
ATOM 636 O O . ARG A 1 84 ? -13.202 7.653 24.595 1.00 90.50 84 ARG A O 1
ATOM 643 N N . LEU A 1 85 ? -12.967 5.593 23.721 1.00 90.00 85 LEU A N 1
ATOM 644 C CA . LEU A 1 85 ? -13.642 4.876 24.803 1.00 90.00 85 LEU A CA 1
ATOM 645 C C . LEU A 1 85 ? -12.839 4.956 26.109 1.00 90.00 85 LEU A C 1
ATOM 647 O O . LEU A 1 85 ? -13.421 5.322 27.126 1.00 90.00 85 LEU A O 1
ATOM 651 N N . ASN A 1 86 ? -11.524 4.725 26.071 1.00 92.69 86 ASN A N 1
ATOM 652 C CA . ASN A 1 86 ? -10.657 4.835 27.250 1.00 92.69 86 ASN A CA 1
ATOM 653 C C . ASN A 1 86 ? -10.684 6.241 27.864 1.00 92.69 86 ASN A C 1
ATOM 655 O O . ASN A 1 86 ? -10.889 6.371 29.064 1.00 92.69 86 ASN A O 1
ATOM 659 N N . MET A 1 87 ? -10.585 7.297 27.050 1.00 93.25 87 MET A N 1
ATOM 660 C CA . MET A 1 87 ? -10.671 8.676 27.555 1.00 93.25 87 MET A CA 1
ATOM 661 C C . MET A 1 87 ? -12.011 8.968 28.242 1.00 93.25 87 MET A C 1
ATOM 663 O O . MET A 1 87 ? -12.055 9.641 29.269 1.00 93.25 87 MET A O 1
ATOM 667 N N . ARG A 1 88 ? -13.119 8.461 27.686 1.00 92.50 88 ARG A N 1
ATOM 668 C CA . ARG A 1 88 ? -14.440 8.591 28.317 1.00 92.50 88 ARG A CA 1
ATOM 669 C C . ARG A 1 88 ? -14.517 7.844 29.642 1.00 92.50 88 ARG A C 1
ATOM 671 O O . ARG A 1 88 ? -15.165 8.338 30.557 1.00 92.50 88 ARG A O 1
ATOM 678 N N . ILE A 1 89 ? -13.902 6.666 29.728 1.00 94.25 89 ILE A N 1
ATOM 679 C CA . ILE A 1 89 ? -13.838 5.887 30.968 1.00 94.25 89 ILE A CA 1
ATOM 680 C C . ILE A 1 89 ? -13.061 6.676 32.023 1.00 94.25 89 ILE A C 1
ATOM 682 O O . ILE A 1 89 ? -13.606 6.911 33.094 1.00 94.25 89 ILE A O 1
ATOM 686 N N . GLU A 1 90 ? -11.878 7.195 31.692 1.00 93.00 90 GLU A N 1
ATOM 687 C CA . GLU A 1 90 ? -11.079 8.019 32.611 1.00 93.00 90 GLU A CA 1
ATOM 688 C C . GLU A 1 90 ? -11.847 9.263 33.096 1.00 93.00 90 GLU A C 1
ATOM 690 O O . GLU A 1 90 ? -11.844 9.581 34.285 1.00 93.00 90 GLU A O 1
ATOM 695 N N . GLU A 1 91 ? -12.558 9.960 32.204 1.00 92.62 91 GLU A N 1
ATOM 696 C CA . GLU A 1 91 ? -13.374 11.124 32.576 1.00 92.62 91 GLU A CA 1
ATOM 697 C C . GLU A 1 91 ? -14.523 10.741 33.527 1.00 92.62 91 GLU A C 1
ATOM 699 O O . GLU A 1 91 ? -14.833 11.470 34.475 1.00 92.62 91 GLU A O 1
ATOM 704 N N . LEU A 1 92 ? -15.172 9.600 33.285 1.00 91.62 92 LEU A N 1
ATOM 705 C CA . LEU A 1 92 ? -16.245 9.095 34.141 1.00 91.62 92 LEU A CA 1
ATOM 706 C C . LEU A 1 92 ? -15.718 8.640 35.505 1.00 91.62 92 LEU A C 1
ATOM 708 O O . LEU A 1 92 ? -16.351 8.937 36.516 1.00 91.62 92 LEU A O 1
ATOM 712 N N . GLU A 1 93 ? -14.559 7.985 35.546 1.00 91.38 93 GLU A N 1
ATOM 713 C CA . GLU A 1 93 ? -13.880 7.584 36.782 1.00 91.38 93 GLU A CA 1
ATOM 714 C C . GLU A 1 93 ? -13.489 8.802 37.630 1.00 91.38 93 GLU A C 1
ATOM 716 O O . GLU A 1 93 ? -13.714 8.816 38.844 1.00 91.38 93 GLU A O 1
ATOM 721 N N . GLN A 1 94 ? -12.986 9.869 37.001 1.00 90.00 94 GLN A N 1
ATOM 722 C CA . GLN A 1 94 ? -12.685 11.128 37.689 1.00 90.00 94 GLN A CA 1
ATOM 723 C C . GLN A 1 94 ? -13.943 11.795 38.250 1.00 90.00 94 GLN A C 1
ATOM 725 O O . GLN A 1 94 ? -13.939 12.258 39.392 1.00 90.00 94 GLN A O 1
ATOM 730 N N . LYS A 1 95 ? -15.035 11.829 37.476 1.00 88.44 95 LYS A N 1
ATOM 731 C CA . LYS A 1 95 ? -16.318 12.372 37.944 1.00 88.44 95 LYS A CA 1
ATOM 732 C C . LYS A 1 95 ? -16.870 11.558 39.109 1.00 88.44 95 LYS A C 1
ATOM 734 O O . LYS A 1 95 ? -17.268 12.155 40.102 1.00 88.44 95 LYS A O 1
ATOM 739 N N . LEU A 1 96 ? -16.853 10.227 39.027 1.00 86.50 96 LEU A N 1
ATOM 740 C CA . LEU A 1 96 ? -17.269 9.357 40.131 1.00 86.50 96 LEU A CA 1
ATOM 741 C C . LEU A 1 96 ? -16.442 9.624 41.388 1.00 86.50 96 LEU A C 1
ATOM 743 O O . LEU A 1 96 ? -17.020 9.896 42.434 1.00 86.50 96 LEU A O 1
ATOM 747 N N . SER A 1 97 ? -15.116 9.678 41.262 1.00 82.62 97 SER A N 1
ATOM 748 C CA . SER A 1 97 ? -14.21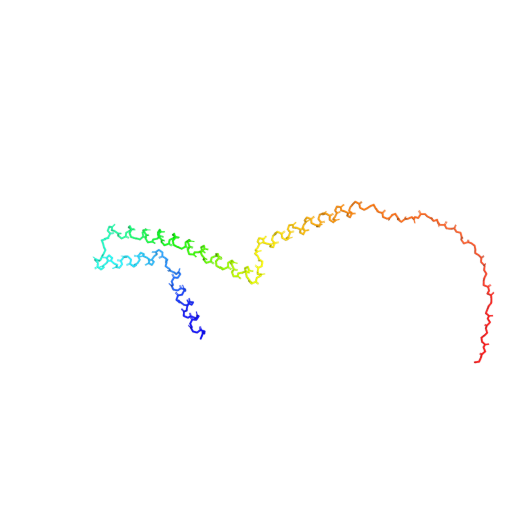8 9.979 42.385 1.00 82.62 97 SER A CA 1
ATOM 749 C C . SER A 1 97 ? -14.501 11.353 43.008 1.00 82.62 97 SER A C 1
ATOM 751 O O . SER A 1 97 ? -14.480 11.506 44.227 1.00 82.62 97 SER A O 1
ATOM 753 N N . ALA A 1 98 ? -14.810 12.366 42.192 1.00 77.88 98 ALA A N 1
ATOM 754 C CA . ALA A 1 98 ? -15.164 13.702 42.672 1.00 77.88 98 ALA A CA 1
ATOM 755 C C . ALA A 1 98 ? -16.539 13.746 43.367 1.00 77.88 98 ALA A C 1
ATOM 757 O O . ALA A 1 98 ? -16.707 14.471 44.352 1.00 77.88 98 ALA A O 1
ATOM 758 N N . LEU A 1 99 ? -17.518 12.975 42.880 1.00 76.50 99 LEU A N 1
ATOM 759 C CA . LEU A 1 99 ? -18.827 12.829 43.523 1.00 76.50 99 LEU A CA 1
ATOM 760 C C . LEU A 1 99 ? -18.742 12.029 44.831 1.00 76.50 99 LEU A C 1
ATOM 762 O O . LEU A 1 99 ? -19.424 12.376 45.793 1.00 76.50 99 LEU A O 1
ATOM 766 N N . GLU A 1 100 ? -17.905 10.994 44.887 1.00 72.12 100 GLU A N 1
ATOM 767 C CA . GLU A 1 100 ? -17.636 10.223 46.105 1.00 72.12 100 GLU A CA 1
ATOM 768 C C . GLU A 1 100 ? -16.890 11.065 47.147 1.00 72.12 100 GLU A C 1
ATOM 770 O O . GLU A 1 100 ? -17.264 11.058 48.317 1.00 72.12 100 GLU A O 1
ATOM 775 N N . ALA A 1 101 ? -15.920 11.884 46.729 1.00 69.31 101 ALA A N 1
ATOM 776 C CA . ALA A 1 101 ? -15.233 12.834 47.606 1.00 69.31 101 ALA A CA 1
ATOM 777 C C . ALA A 1 101 ? -16.140 13.984 48.096 1.00 69.31 101 ALA A C 1
ATOM 779 O O . ALA A 1 101 ? -15.844 14.611 49.112 1.00 69.31 101 ALA A O 1
ATOM 780 N N . SER A 1 102 ? -17.240 14.262 47.387 1.00 59.12 102 SER A N 1
ATOM 781 C CA . SER A 1 102 ? -18.223 15.297 47.745 1.00 59.12 102 SER A CA 1
ATOM 782 C C . SER A 1 102 ? -19.426 14.752 48.525 1.00 59.12 102 SER A C 1
ATOM 784 O O . SER A 1 102 ? -20.284 15.535 48.936 1.00 59.12 102 SER A O 1
ATOM 786 N N . GLN A 1 103 ? -19.515 13.436 48.754 1.00 47.78 103 GLN A N 1
ATOM 787 C CA . GLN A 1 103 ? -20.504 12.863 49.666 1.00 47.78 103 GLN A CA 1
ATOM 788 C C . GLN A 1 103 ? -20.017 13.055 51.112 1.00 47.78 103 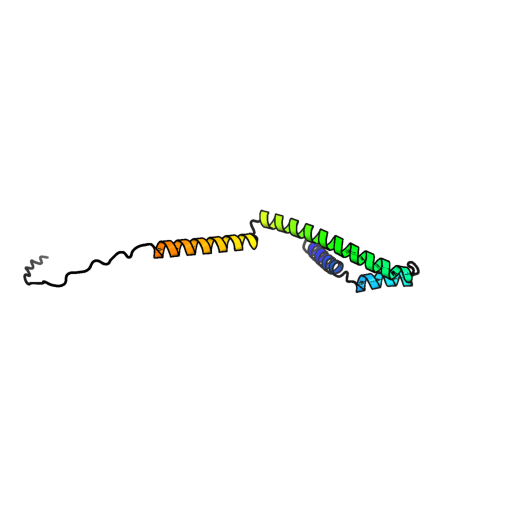GLN A C 1
ATOM 790 O O . GLN A 1 103 ? -18.992 12.483 51.490 1.00 47.78 103 GLN A O 1
ATOM 795 N N . PRO A 1 104 ? -20.715 13.845 51.953 1.00 46.34 104 PRO A N 1
ATOM 796 C CA . PRO A 1 104 ? -20.347 13.961 53.352 1.00 46.34 104 PRO A CA 1
ATOM 797 C C . PRO A 1 104 ? -20.522 12.594 54.012 1.00 46.34 104 PRO A C 1
ATOM 799 O O . PRO A 1 104 ? -21.545 11.930 53.833 1.00 46.34 104 PRO A O 1
ATOM 802 N N . ALA A 1 105 ? -19.501 12.190 54.769 1.00 47.31 105 ALA A N 1
ATOM 803 C CA . ALA A 1 105 ? -19.516 11.025 55.633 1.00 47.31 105 ALA A CA 1
ATOM 804 C C . ALA A 1 105 ? -20.886 10.891 56.313 1.00 47.31 105 ALA A C 1
ATOM 806 O O . ALA A 1 105 ? -21.293 11.777 57.070 1.00 47.31 105 ALA A O 1
ATOM 807 N N . LYS A 1 106 ? -21.595 9.783 56.056 1.00 45.94 106 LYS A N 1
ATOM 808 C CA . LYS A 1 106 ? -22.649 9.324 56.963 1.00 45.94 106 LYS A CA 1
ATOM 809 C C . LYS A 1 106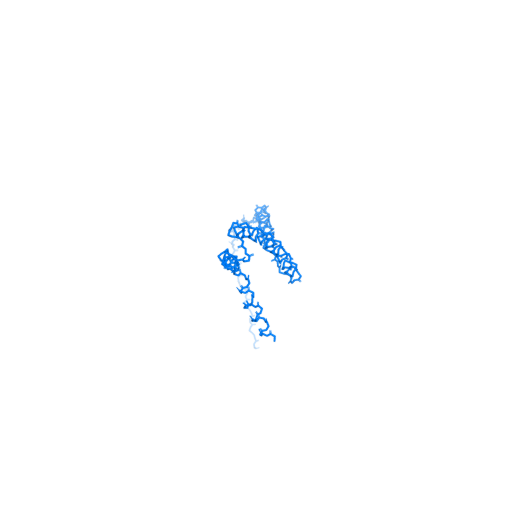 ? -21.991 9.192 58.333 1.00 45.94 106 LYS A C 1
ATOM 811 O O . LYS A 1 106 ? -21.212 8.270 58.559 1.00 45.94 106 LYS A O 1
ATOM 816 N N . GLN A 1 107 ? -22.242 10.174 59.189 1.00 41.12 107 GLN A N 1
ATOM 817 C CA . GLN A 1 107 ? -21.782 10.205 60.566 1.00 41.12 107 GLN A CA 1
ATOM 818 C C . GLN A 1 107 ? -22.261 8.917 61.250 1.00 41.12 107 GLN A C 1
ATOM 820 O O . GLN A 1 107 ? -23.466 8.657 61.246 1.00 41.12 107 GLN A O 1
ATOM 825 N N . PRO A 1 108 ? -21.376 8.092 61.835 1.00 44.06 108 PRO A N 1
ATOM 826 C CA . PRO A 1 108 ? -21.801 7.162 62.858 1.00 44.06 108 PRO A CA 1
ATOM 827 C C . PRO A 1 108 ? -22.078 8.003 64.103 1.00 44.06 108 PRO A C 1
ATOM 829 O O . PRO A 1 108 ? -21.163 8.390 64.831 1.00 44.06 108 PRO A O 1
ATOM 832 N N . GLU A 1 109 ? -23.346 8.339 64.313 1.00 44.38 109 GLU A N 1
ATOM 833 C CA . GLU A 1 109 ? -23.818 8.851 65.592 1.00 44.38 109 GLU A CA 1
ATOM 834 C C . GLU A 1 109 ? -23.439 7.844 66.692 1.00 44.38 109 GLU A C 1
ATOM 836 O O . GLU A 1 109 ? -23.909 6.710 66.732 1.00 44.38 109 GLU A O 1
ATOM 841 N N . THR A 1 110 ? -22.550 8.254 67.586 1.00 47.59 110 THR A N 1
ATOM 842 C CA . THR A 1 110 ? -22.448 7.717 68.951 1.00 47.59 110 THR A CA 1
ATOM 843 C C . THR A 1 110 ? -22.506 8.933 69.872 1.00 47.59 110 THR A C 1
ATOM 845 O O . THR A 1 110 ? -21.920 9.957 69.511 1.00 47.59 110 THR A O 1
ATOM 848 N N . PRO A 1 111 ? -23.213 8.901 71.021 1.00 53.47 111 PRO A N 1
ATOM 849 C CA . PRO A 1 111 ? -23.003 7.910 72.087 1.00 53.47 111 PRO A CA 1
ATOM 850 C C . PRO A 1 111 ? -24.337 7.456 72.749 1.00 53.47 111 PRO A C 1
ATOM 852 O O . PRO A 1 111 ? -25.401 7.951 72.410 1.00 53.47 111 PRO A O 1
ATOM 855 N N . ILE A 1 112 ? -24.395 6.459 73.635 1.00 38.41 112 ILE A N 1
ATOM 856 C CA . ILE A 1 112 ? -24.226 6.612 75.093 1.00 38.41 112 ILE A CA 1
ATOM 857 C C . ILE A 1 112 ? -23.945 5.226 75.694 1.00 38.41 112 ILE A C 1
ATOM 859 O O . ILE A 1 112 ? -24.699 4.272 75.512 1.00 38.41 112 ILE A O 1
ATOM 863 N N . LEU A 1 113 ? -22.845 5.149 76.437 1.00 41.12 113 LEU A N 1
ATOM 864 C CA . LEU A 1 113 ? -22.523 4.065 77.352 1.00 41.12 113 LEU A CA 1
ATOM 865 C C . LEU A 1 113 ? -23.416 4.134 78.605 1.00 41.12 113 LEU A C 1
ATOM 867 O O . LEU A 1 113 ? -23.692 5.212 79.123 1.00 41.12 113 LEU A O 1
ATOM 871 N N . THR A 1 114 ? -23.720 2.950 79.142 1.00 41.91 114 THR A N 1
ATOM 872 C CA . THR A 1 114 ? -24.064 2.641 80.545 1.00 41.91 114 THR A CA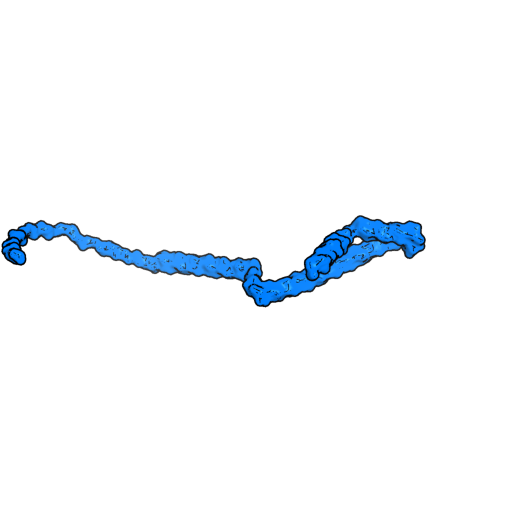 1
ATOM 873 C C . THR A 1 114 ? -25.431 3.067 81.093 1.00 41.91 114 THR A C 1
ATOM 875 O O . THR A 1 114 ? -25.652 4.205 81.486 1.00 41.91 114 THR A O 1
ATOM 878 N N . SER A 1 115 ? -26.307 2.082 81.292 1.00 36.59 115 SER A N 1
ATOM 879 C CA . SER A 1 115 ? -26.734 1.667 82.642 1.00 36.59 115 SER A CA 1
ATOM 880 C C . SER A 1 115 ? -27.583 0.394 82.557 1.00 36.59 115 SER A C 1
ATOM 882 O O . SER A 1 115 ? -28.766 0.430 82.245 1.00 36.59 115 SER A O 1
ATOM 884 N N . THR A 1 116 ? -26.962 -0.748 82.851 1.00 46.16 116 THR A N 1
ATOM 885 C CA . THR A 1 116 ? -27.695 -1.897 83.397 1.00 46.16 116 THR A CA 1
ATOM 886 C C . THR A 1 116 ? -27.938 -1.608 84.878 1.00 46.16 116 THR A C 1
ATOM 888 O O . THR A 1 116 ? -26.999 -1.218 85.576 1.00 46.16 116 THR A O 1
ATOM 891 N N . PRO A 1 117 ? -29.179 -1.764 85.348 1.00 44.94 117 PRO A N 1
ATOM 892 C CA . PRO A 1 117 ? -29.443 -2.692 86.448 1.00 44.94 117 PRO A CA 1
ATOM 893 C C . PRO A 1 117 ? -30.545 -3.687 86.013 1.00 44.94 117 PRO A C 1
ATOM 895 O O . PRO A 1 117 ? -31.495 -3.305 85.343 1.00 44.94 117 PRO A O 1
ATOM 898 N N . GLU A 1 118 ? -30.355 -5.003 86.130 1.00 41.44 118 GLU A N 1
ATOM 899 C CA . GLU A 1 118 ? -30.514 -5.808 87.360 1.00 41.44 118 GLU A CA 1
ATOM 900 C C . GLU A 1 118 ? -31.960 -6.368 87.475 1.00 41.44 118 GLU A C 1
ATOM 902 O O . GLU A 1 118 ? -32.880 -5.620 87.780 1.00 41.44 118 GLU A O 1
ATOM 907 N N . ILE A 1 119 ? -32.084 -7.700 87.269 1.00 40.78 119 ILE A N 1
ATOM 908 C CA . ILE A 1 119 ? -33.122 -8.654 87.758 1.00 40.78 119 ILE A CA 1
ATOM 909 C C . ILE A 1 119 ? -34.507 -8.567 87.049 1.00 40.78 119 ILE A C 1
ATOM 911 O O . ILE A 1 119 ? -35.083 -7.501 86.923 1.00 40.78 119 ILE A O 1
ATOM 915 N N . GLU A 1 120 ? -35.096 -9.627 86.464 1.00 38.69 120 GLU A N 1
ATOM 916 C CA . GLU A 1 120 ? -35.545 -10.872 87.117 1.00 38.69 120 GLU A CA 1
ATOM 917 C C . GLU A 1 120 ? -35.882 -11.995 86.092 1.00 38.69 120 GLU A C 1
ATOM 919 O O . GLU A 1 120 ? -36.666 -11.809 85.162 1.00 38.69 120 GLU A O 1
ATOM 924 N N . GLN A 1 121 ? -35.295 -13.185 86.269 1.00 45.72 121 GLN A N 1
ATOM 925 C CA . GLN A 1 121 ? -35.857 -14.491 85.852 1.00 45.72 121 GLN A CA 1
ATOM 926 C C . GLN A 1 121 ? -36.768 -15.010 86.988 1.00 45.72 121 GLN A C 1
ATOM 928 O O . GLN A 1 121 ? -36.516 -14.607 88.122 1.00 45.72 121 GLN A O 1
ATOM 933 N N . PRO A 1 122 ? -37.610 -16.061 86.839 1.00 58.56 122 PRO A N 1
ATOM 934 C CA . PRO A 1 122 ? -38.310 -16.684 85.699 1.00 58.56 122 PRO A CA 1
ATOM 935 C C . PRO A 1 122 ? -39.838 -16.826 86.069 1.00 58.56 122 PRO A C 1
ATOM 937 O O . PRO A 1 122 ? -40.303 -15.926 86.762 1.00 58.56 122 PRO A O 1
ATOM 940 N N . PRO A 1 123 ? -40.679 -17.827 85.670 1.00 48.56 123 PRO A N 1
ATOM 941 C CA . PRO A 1 123 ? -40.450 -19.272 85.799 1.00 48.56 123 PRO A CA 1
ATOM 942 C C . PRO A 1 123 ? -40.771 -20.118 84.552 1.00 48.56 123 PRO A C 1
ATOM 944 O O . PRO A 1 123 ? -41.538 -19.760 83.662 1.00 48.56 123 PRO A O 1
ATOM 947 N N . LYS A 1 124 ? -40.156 -21.302 84.557 1.00 54.22 124 LYS A N 1
ATOM 948 C CA . LYS A 1 124 ? -40.461 -22.471 83.731 1.00 54.22 124 LYS A CA 1
ATOM 949 C C . LYS A 1 124 ? -41.862 -23.019 84.049 1.00 54.22 124 LYS A C 1
ATOM 951 O O . LYS A 1 124 ? -42.258 -23.031 85.211 1.00 54.22 124 LYS A O 1
ATOM 956 N N . GLY A 1 125 ? -42.531 -23.572 83.042 1.00 42.75 125 GLY A N 1
ATOM 957 C CA . GLY A 1 125 ? -43.641 -24.520 83.196 1.00 42.75 125 GLY A CA 1
ATOM 958 C C . GLY A 1 125 ? -43.705 -25.392 81.943 1.00 42.75 125 GLY A C 1
ATOM 959 O O . GLY A 1 125 ? -44.013 -24.875 80.877 1.00 42.75 125 GLY A O 1
ATOM 960 N N . ASN A 1 126 ? -43.083 -26.573 82.000 1.00 46.84 126 ASN A N 1
ATOM 961 C CA . ASN A 1 126 ? -43.709 -27.906 82.119 1.00 46.84 126 ASN A CA 1
ATOM 962 C C . ASN A 1 126 ? -44.181 -28.421 80.747 1.00 46.84 126 ASN A C 1
ATOM 964 O O . ASN A 1 126 ? -45.108 -27.874 80.165 1.00 46.84 126 ASN A O 1
ATOM 968 N N . GLU A 1 127 ? -43.454 -29.334 80.093 1.00 51.38 127 GLU A N 1
ATOM 969 C CA . GLU A 1 127 ? -43.491 -30.795 80.334 1.00 51.38 127 GLU A CA 1
ATOM 970 C C . GLU A 1 127 ? -44.912 -31.311 80.553 1.00 51.38 127 GLU A C 1
ATOM 972 O O . GLU A 1 127 ? -45.380 -31.249 81.685 1.00 51.38 127 GLU A O 1
ATOM 977 N N . ILE A 1 128 ? -45.546 -31.856 79.504 1.00 54.94 128 ILE A N 1
ATOM 978 C CA . ILE A 1 128 ? -46.408 -33.044 79.609 1.00 54.94 128 ILE A CA 1
ATOM 979 C C . ILE A 1 128 ? -46.445 -33.778 78.248 1.00 54.94 128 ILE A C 1
ATOM 981 O O . ILE A 1 128 ? -46.839 -33.178 77.252 1.00 54.94 128 ILE A O 1
ATOM 985 N N . GLU A 1 129 ? -45.990 -35.037 78.296 1.00 47.53 129 GLU A N 1
ATOM 986 C CA . GLU A 1 129 ? -46.212 -36.232 77.439 1.00 47.53 129 GLU A CA 1
ATOM 987 C C . GLU A 1 129 ? -46.076 -36.189 75.906 1.00 47.53 129 GLU A C 1
ATOM 989 O O . GLU A 1 129 ? -46.936 -35.616 75.203 1.00 47.53 129 GLU A O 1
#

Solvent-accessible surface area (backbone atoms only — not comparable to full-atom values): 7985 Å² total; per-residue (Å²): 114,69,66,59,52,52,48,50,49,57,50,47,62,61,63,73,63,74,42,71,68,54,52,51,51,54,50,49,50,37,34,75,71,66,77,34,57,76,86,50,44,61,61,51,49,52,53,51,52,53,52,48,52,55,50,48,52,53,49,49,52,52,50,51,54,52,50,48,52,53,34,52,77,70,67,50,77,49,74,67,54,53,50,55,50,50,53,51,48,54,55,50,52,51,51,50,52,53,53,58,73,66,50,77,76,84,73,81,86,74,87,84,85,87,80,88,82,84,88,85,87,89,84,89,81,79,91,83,138

Nearest PDB structures (foldseek):
  6o35-assembly1_C-2  TM=5.171E-01  e=8.358E+00  synthetic construct

Secondary structure (DSSP, 8-state):
-HHHHHHHHHHHHHHTT--HHHHHHHHHHHHHTTSS-HHHHHHHHHHHHHHHHHHHHHHHHHHHHHHHHHHHHTT---HHHHHHHHHHHHHHHHHHHHHHHTS--------------------------

Radius of gyration: 40.85 Å; Cα contacts (8 Å, |Δi|>4): 21; chains: 1; bounding box: 70×52×115 Å